Protein AF-A0A2K6TGP5-F1 (afdb_monomer_lite)

Radius of gyration: 26.01 Å; chains: 1; bounding box: 58×73×77 Å

Sequence (153 aa):
MTGVTVRAGVAADWVPPPLQQFPFCLMSVNITRIAIQALREECLSRECNRQQKVIPVVNSFYAATFLHLAHVWRTQQKTILDAGFVLKDLEVLAKKSPRRLLKTLELYLARVSKGQASLLGAQKCYGPEAPNSKDLTFTGVCDLQPQSSEGTG

InterPro domains:
  IPR006816 ELMO domain [PF04727] (20-87)
  IPR050868 Engulfment and cell motility domain-containing protein [PTHR12771] (18-101)

pLDDT: mean 78.48, std 22.17, range [31.58, 98.38]

Structure (mmCIF, N/CA/C/O backbone):
data_AF-A0A2K6TGP5-F1
#
_entry.id   AF-A0A2K6TGP5-F1
#
loop_
_atom_site.group_PDB
_atom_site.id
_atom_site.type_symbol
_atom_site.label_atom_id
_atom_site.label_alt_id
_atom_site.label_comp_id
_atom_site.label_asym_id
_atom_site.label_entity_id
_atom_site.label_seq_id
_atom_site.pdbx_PDB_ins_code
_atom_site.Cartn_x
_atom_site.Cartn_y
_atom_site.Cartn_z
_atom_site.occupancy
_atom_site.B_iso_or_equiv
_atom_site.auth_seq_id
_atom_site.auth_comp_id
_atom_site.auth_asym_id
_atom_site.auth_atom_id
_atom_site.pdbx_PDB_model_num
ATOM 1 N N . MET A 1 1 ? 44.586 10.976 -55.500 1.00 44.16 1 MET A N 1
ATOM 2 C CA . MET A 1 1 ? 43.230 10.413 -55.326 1.00 44.16 1 MET A CA 1
ATOM 3 C C . MET A 1 1 ? 43.308 9.277 -54.322 1.00 44.16 1 MET A C 1
ATOM 5 O O . MET A 1 1 ? 43.651 8.168 -54.695 1.00 44.16 1 MET A O 1
ATOM 9 N N . THR A 1 2 ? 43.031 9.553 -53.054 1.00 38.00 2 THR A N 1
ATOM 10 C CA . THR A 1 2 ? 42.769 8.523 -52.041 1.00 38.00 2 THR A CA 1
ATOM 11 C C . THR A 1 2 ? 41.597 9.035 -51.216 1.00 38.00 2 THR A C 1
ATOM 13 O O . THR A 1 2 ? 41.740 9.899 -50.357 1.00 38.00 2 THR A O 1
ATOM 16 N N . GLY A 1 3 ? 40.396 8.595 -51.594 1.00 41.47 3 GLY A N 1
ATOM 17 C CA . GLY A 1 3 ? 39.164 8.945 -50.901 1.00 41.47 3 GLY A CA 1
ATOM 18 C C . GLY A 1 3 ? 39.118 8.231 -49.558 1.00 41.47 3 GLY A C 1
ATOM 19 O O . GLY A 1 3 ? 39.033 7.006 -49.505 1.00 41.47 3 GLY A O 1
ATOM 20 N N . VAL A 1 4 ? 39.179 8.996 -48.471 1.00 44.81 4 VAL A N 1
ATOM 21 C CA . VAL A 1 4 ? 38.878 8.495 -47.131 1.00 44.81 4 VAL A CA 1
ATOM 22 C C . VAL A 1 4 ? 37.371 8.270 -47.070 1.00 44.81 4 VAL A C 1
ATOM 24 O O . VAL A 1 4 ? 36.585 9.213 -47.025 1.00 44.81 4 VAL A O 1
ATOM 27 N N . THR A 1 5 ? 36.963 7.004 -47.116 1.00 46.28 5 THR A N 1
ATOM 28 C CA . THR A 1 5 ? 35.572 6.615 -46.877 1.00 46.28 5 THR A CA 1
ATOM 29 C C . THR A 1 5 ? 35.297 6.760 -45.385 1.00 46.28 5 THR A C 1
ATOM 31 O O . THR A 1 5 ? 35.700 5.916 -44.585 1.00 46.28 5 THR A O 1
ATOM 34 N N . VAL A 1 6 ? 34.625 7.844 -44.998 1.00 48.44 6 VAL A N 1
ATOM 35 C CA . VAL A 1 6 ? 34.059 7.989 -43.655 1.00 48.44 6 VAL A CA 1
ATOM 36 C C . VAL A 1 6 ? 32.872 7.041 -43.573 1.00 48.44 6 VAL A C 1
ATOM 38 O O . VAL A 1 6 ? 31.815 7.279 -44.155 1.00 48.44 6 VAL A O 1
ATOM 41 N N . ARG A 1 7 ? 33.059 5.921 -42.875 1.00 46.53 7 ARG A N 1
ATOM 42 C CA . ARG A 1 7 ? 31.971 5.002 -42.557 1.00 46.53 7 ARG A CA 1
ATOM 43 C C . ARG A 1 7 ? 31.084 5.703 -41.527 1.00 46.53 7 ARG A C 1
ATOM 45 O O . ARG A 1 7 ? 31.414 5.731 -40.345 1.00 46.53 7 ARG A O 1
ATOM 52 N N . ALA A 1 8 ? 29.987 6.302 -41.984 1.00 50.06 8 ALA A N 1
ATOM 53 C CA . ALA A 1 8 ? 28.908 6.748 -41.115 1.00 50.06 8 ALA A CA 1
ATOM 54 C C . ALA A 1 8 ? 28.290 5.501 -40.465 1.00 50.06 8 ALA A C 1
ATOM 56 O O . ALA A 1 8 ? 27.429 4.836 -41.037 1.00 50.06 8 ALA A O 1
ATOM 57 N N . GLY A 1 9 ? 28.816 5.130 -39.297 1.00 47.72 9 GLY A N 1
ATOM 58 C CA . GLY A 1 9 ? 28.184 4.169 -38.409 1.00 47.72 9 GLY A CA 1
ATOM 59 C C . GLY A 1 9 ? 26.869 4.774 -37.951 1.00 47.72 9 GLY A C 1
ATOM 60 O O . GLY A 1 9 ? 26.856 5.708 -37.154 1.00 47.72 9 GLY A O 1
ATOM 61 N N . VAL A 1 10 ? 25.779 4.286 -38.531 1.00 54.41 10 VAL A N 1
ATOM 62 C CA . VAL A 1 10 ? 24.411 4.623 -38.154 1.00 54.41 10 VAL A CA 1
ATOM 63 C C . VAL A 1 10 ? 24.282 4.393 -36.651 1.00 54.41 10 VAL A C 1
ATOM 65 O O . VAL A 1 10 ? 24.542 3.290 -36.173 1.00 54.41 10 VAL A O 1
ATOM 68 N N . ALA A 1 11 ? 23.906 5.437 -35.913 1.00 50.31 11 ALA A N 1
ATOM 69 C CA . ALA A 1 11 ? 23.504 5.356 -34.516 1.00 50.31 11 ALA A CA 1
ATOM 70 C C . ALA A 1 11 ? 22.153 4.626 -34.422 1.00 50.31 11 ALA A C 1
ATOM 72 O O . ALA A 1 11 ? 21.124 5.221 -34.118 1.00 50.31 11 ALA A O 1
ATOM 73 N N . ALA A 1 12 ? 22.144 3.344 -34.773 1.00 56.53 12 ALA A N 1
ATOM 74 C CA . ALA A 1 12 ? 21.082 2.433 -34.408 1.00 56.53 12 ALA A CA 1
ATOM 75 C C . ALA A 1 12 ? 21.371 1.965 -32.976 1.00 56.53 12 ALA A C 1
ATOM 77 O O . ALA A 1 12 ? 22.481 1.532 -32.676 1.00 56.53 12 ALA A O 1
ATOM 78 N N . ASP A 1 13 ? 20.366 2.097 -32.114 1.00 56.62 13 ASP A N 1
ATOM 79 C CA . ASP A 1 13 ? 20.269 1.459 -30.797 1.00 56.62 13 ASP A CA 1
ATOM 80 C C . ASP A 1 13 ? 20.877 2.171 -29.576 1.00 56.62 13 ASP A C 1
ATOM 82 O O . ASP A 1 13 ? 21.208 1.525 -28.584 1.00 56.62 13 ASP A O 1
ATOM 86 N N . TRP A 1 14 ? 20.868 3.509 -29.527 1.00 56.38 14 TRP A N 1
ATOM 87 C CA . TRP A 1 14 ? 20.756 4.180 -28.217 1.00 56.38 14 TRP A CA 1
ATOM 88 C C . TRP A 1 14 ? 19.299 4.143 -27.732 1.00 56.38 14 TRP A C 1
ATOM 90 O O . TRP A 1 14 ? 18.645 5.173 -27.589 1.00 56.38 14 TRP A O 1
ATOM 100 N N . VAL A 1 15 ? 18.770 2.941 -27.486 1.00 61.84 15 VAL A N 1
ATOM 101 C CA . VAL A 1 15 ? 17.601 2.789 -26.615 1.00 61.84 15 VAL A CA 1
ATOM 102 C C . VAL A 1 15 ? 18.146 2.863 -25.190 1.00 61.84 15 VAL A C 1
ATOM 104 O O . VAL A 1 15 ? 18.857 1.943 -24.777 1.00 61.84 15 VAL A O 1
ATOM 107 N N . PRO A 1 16 ? 17.904 3.954 -24.437 1.00 63.75 16 PRO A N 1
ATOM 108 C CA . PRO A 1 16 ? 18.355 4.017 -23.057 1.00 63.75 16 PRO A CA 1
ATOM 109 C C . PRO A 1 16 ? 17.763 2.823 -22.296 1.00 63.75 16 PRO A C 1
ATOM 111 O O . PRO A 1 16 ? 16.597 2.479 -22.525 1.00 63.75 16 PRO A O 1
ATOM 114 N N . PRO A 1 17 ? 18.540 2.171 -21.412 1.00 65.44 17 PRO A N 1
ATOM 115 C CA . PRO A 1 17 ? 18.031 1.051 -20.637 1.00 65.44 17 PRO A CA 1
ATOM 116 C C . PRO A 1 17 ? 16.750 1.487 -19.913 1.00 65.44 17 PRO A C 1
ATOM 118 O O . PRO A 1 17 ? 16.696 2.618 -19.411 1.00 65.44 17 PRO A O 1
ATOM 121 N N . PRO A 1 18 ? 15.706 0.637 -19.879 1.00 64.31 18 PRO A N 1
ATOM 122 C CA . PRO A 1 18 ? 14.436 1.006 -19.279 1.00 64.31 18 PRO A CA 1
ATOM 123 C C . PRO A 1 18 ? 14.666 1.509 -17.857 1.00 64.31 18 PRO A C 1
ATOM 125 O O . PRO A 1 18 ? 15.301 0.845 -17.037 1.00 64.31 18 PRO A O 1
ATOM 128 N N . LEU A 1 19 ? 14.175 2.719 -17.583 1.00 74.75 19 LEU A N 1
ATOM 129 C CA . LEU A 1 19 ? 14.345 3.368 -16.292 1.00 74.75 19 LEU A CA 1
ATOM 130 C C . LEU A 1 19 ? 13.598 2.559 -15.227 1.00 74.75 19 LEU A C 1
ATOM 132 O O . LEU A 1 19 ? 12.398 2.728 -15.015 1.00 74.75 19 LEU A O 1
ATOM 136 N N . GLN A 1 20 ? 14.327 1.701 -14.518 1.00 81.75 20 GLN A N 1
ATOM 137 C CA . GLN A 1 20 ? 13.832 0.937 -13.374 1.00 81.75 20 GLN A CA 1
ATOM 138 C C . GLN A 1 20 ? 13.783 1.799 -12.097 1.00 81.75 20 GLN A C 1
ATOM 140 O O . GLN A 1 20 ? 14.021 1.330 -10.982 1.00 81.75 20 GLN A O 1
ATOM 145 N N . GLN A 1 21 ? 13.516 3.097 -12.240 1.00 86.44 21 GLN A N 1
ATOM 146 C CA . GLN A 1 21 ? 13.360 3.973 -11.089 1.00 86.44 21 GLN A CA 1
ATOM 147 C C . GLN A 1 21 ? 12.048 3.634 -10.390 1.00 86.44 21 GLN A C 1
ATOM 149 O O . GLN A 1 21 ? 11.005 3.507 -11.031 1.00 86.44 21 GLN A O 1
ATOM 154 N N . PHE A 1 22 ? 12.098 3.488 -9.068 1.00 90.44 22 PHE A N 1
ATOM 155 C CA . PHE A 1 22 ? 10.895 3.303 -8.270 1.00 90.44 22 PHE A CA 1
ATOM 156 C C . PHE A 1 22 ? 10.255 4.673 -7.996 1.00 90.44 22 PHE A C 1
ATOM 158 O O . PHE A 1 22 ? 10.856 5.485 -7.286 1.00 90.44 22 PHE A O 1
ATOM 165 N N . PRO A 1 23 ? 9.048 4.963 -8.516 1.00 92.94 23 PRO A N 1
ATOM 166 C CA . PRO A 1 23 ? 8.452 6.289 -8.403 1.00 92.94 23 PRO A CA 1
ATOM 167 C C . PRO A 1 23 ? 7.780 6.454 -7.030 1.00 92.94 23 PRO A C 1
ATOM 169 O O . PRO A 1 23 ? 6.560 6.372 -6.897 1.00 92.94 23 PRO A O 1
ATOM 172 N N . PHE A 1 24 ? 8.596 6.676 -5.995 1.00 93.94 24 PHE A N 1
ATOM 173 C CA . PHE A 1 24 ? 8.200 6.644 -4.580 1.00 93.94 24 PHE A CA 1
ATOM 174 C C . PHE A 1 24 ? 6.937 7.462 -4.269 1.00 93.94 24 PHE A C 1
ATOM 176 O O . PHE A 1 24 ? 5.991 6.931 -3.686 1.00 93.94 24 PHE A O 1
ATOM 183 N N . CYS A 1 25 ? 6.896 8.731 -4.688 1.00 95.62 25 CYS A N 1
ATOM 184 C CA . CYS A 1 25 ? 5.764 9.624 -4.420 1.00 95.62 25 CYS A CA 1
ATOM 185 C C . CYS A 1 25 ? 4.483 9.162 -5.133 1.00 95.62 25 CYS A C 1
ATOM 187 O O . CYS A 1 25 ? 3.434 9.019 -4.506 1.00 95.62 25 CYS A O 1
ATOM 189 N N . LEU A 1 26 ? 4.577 8.844 -6.428 1.00 95.00 26 LEU A N 1
ATOM 190 C CA . LEU A 1 26 ? 3.424 8.394 -7.209 1.00 95.00 26 LEU A CA 1
ATOM 191 C C . LEU A 1 26 ? 2.839 7.091 -6.646 1.00 95.00 26 LEU A C 1
ATOM 193 O O . LEU A 1 26 ? 1.622 6.935 -6.557 1.00 95.00 26 LEU A O 1
ATOM 197 N N . MET A 1 27 ? 3.695 6.165 -6.216 1.00 96.88 27 MET A N 1
ATOM 198 C CA . MET A 1 27 ? 3.260 4.916 -5.592 1.00 96.88 27 MET A CA 1
ATOM 199 C C . MET A 1 27 ? 2.632 5.142 -4.217 1.00 96.88 27 MET A C 1
ATOM 201 O O . MET A 1 27 ? 1.605 4.537 -3.921 1.00 96.88 27 MET A O 1
ATOM 205 N N . SER A 1 28 ? 3.189 6.047 -3.409 1.00 97.81 28 SER A N 1
ATOM 206 C CA . SER A 1 28 ? 2.615 6.454 -2.120 1.00 97.81 28 SER A CA 1
ATOM 207 C C . SER A 1 28 ? 1.171 6.940 -2.268 1.00 97.81 28 SER A C 1
ATOM 209 O O . SER A 1 28 ? 0.276 6.435 -1.588 1.00 97.81 28 SER A O 1
ATOM 211 N N . VAL A 1 29 ? 0.911 7.845 -3.217 1.00 98.06 29 VAL A N 1
ATOM 212 C CA . VAL A 1 29 ? -0.441 8.375 -3.468 1.00 98.06 29 VAL A CA 1
ATOM 213 C C . VAL A 1 29 ? -1.415 7.254 -3.848 1.00 98.06 29 VAL A C 1
ATOM 215 O O . VAL A 1 29 ? -2.526 7.186 -3.317 1.00 98.06 29 VAL A O 1
ATOM 218 N N . ASN A 1 30 ? -0.988 6.328 -4.710 1.00 97.75 30 ASN A N 1
ATOM 219 C CA . ASN A 1 30 ? -1.806 5.174 -5.089 1.00 97.75 30 ASN A CA 1
ATOM 220 C C . ASN A 1 30 ? -2.095 4.243 -3.902 1.00 97.75 30 ASN A C 1
ATOM 222 O O . ASN A 1 30 ? -3.219 3.767 -3.748 1.00 97.75 30 ASN A O 1
ATOM 226 N N . ILE A 1 31 ? -1.119 4.015 -3.025 1.00 98.06 31 ILE A N 1
ATOM 227 C CA . ILE A 1 31 ? -1.307 3.189 -1.828 1.00 98.06 31 ILE A CA 1
ATOM 228 C C . ILE A 1 31 ? -2.269 3.860 -0.847 1.00 98.06 31 ILE A C 1
ATOM 230 O O . ILE A 1 31 ? -3.135 3.185 -0.290 1.00 98.06 31 ILE A O 1
ATOM 234 N N . THR A 1 32 ? -2.186 5.180 -0.679 1.00 98.12 32 THR A N 1
ATOM 235 C CA . THR A 1 32 ? -3.149 5.942 0.127 1.00 98.12 32 THR A CA 1
ATOM 236 C C . THR A 1 32 ? -4.570 5.764 -0.408 1.00 98.12 32 THR A C 1
ATOM 238 O O . THR A 1 32 ? -5.487 5.488 0.367 1.00 98.12 32 THR A O 1
ATOM 241 N N . ARG A 1 33 ? -4.762 5.817 -1.735 1.00 98.06 33 ARG A N 1
ATOM 242 C CA . ARG A 1 33 ? -6.060 5.522 -2.364 1.00 98.06 33 ARG A CA 1
ATOM 243 C C . ARG A 1 33 ? -6.549 4.109 -2.028 1.00 98.06 33 ARG A C 1
ATOM 245 O O . ARG A 1 33 ? -7.696 3.963 -1.609 1.00 98.06 33 ARG A O 1
ATOM 252 N N . ILE A 1 34 ? -5.698 3.091 -2.170 1.00 98.12 34 ILE A N 1
ATOM 253 C CA . ILE A 1 34 ? -6.043 1.694 -1.847 1.00 98.12 34 ILE A CA 1
ATOM 254 C C . ILE A 1 34 ? -6.441 1.559 -0.369 1.00 98.12 34 ILE A C 1
ATOM 256 O O . ILE A 1 34 ? -7.435 0.903 -0.062 1.00 98.12 34 ILE A O 1
ATOM 260 N N . ALA A 1 35 ? -5.717 2.201 0.552 1.00 97.75 35 ALA A N 1
ATOM 261 C CA . ALA A 1 35 ? -6.026 2.167 1.982 1.00 97.75 35 ALA A CA 1
ATOM 262 C C . ALA A 1 35 ? -7.397 2.781 2.300 1.00 97.75 35 ALA A C 1
ATOM 264 O O . ALA A 1 35 ? -8.189 2.179 3.027 1.00 97.75 35 ALA A O 1
ATOM 265 N N . ILE A 1 36 ? -7.717 3.932 1.704 1.00 97.12 36 ILE A N 1
ATOM 266 C CA . ILE A 1 36 ? -9.028 4.574 1.860 1.00 97.12 36 ILE A CA 1
ATOM 267 C C . ILE A 1 36 ? -10.138 3.679 1.295 1.00 97.12 36 ILE A C 1
ATOM 269 O O . ILE A 1 36 ? -11.183 3.520 1.922 1.00 97.12 36 ILE A O 1
ATOM 273 N N . GLN A 1 37 ? -9.924 3.053 0.136 1.00 97.00 37 GLN A N 1
ATOM 274 C CA . GLN A 1 37 ? -10.899 2.123 -0.441 1.00 97.00 37 GLN A CA 1
ATOM 275 C C . GLN A 1 37 ? -11.111 0.891 0.438 1.00 97.00 37 GLN A C 1
ATOM 277 O O . GLN A 1 37 ? -12.251 0.500 0.666 1.00 97.00 37 GLN A O 1
ATOM 282 N N . ALA A 1 38 ? -10.043 0.324 0.997 1.00 96.88 38 ALA A N 1
ATOM 283 C CA . ALA A 1 38 ? -10.130 -0.809 1.910 1.00 96.88 38 ALA A CA 1
ATOM 284 C C . ALA A 1 38 ? -10.898 -0.476 3.206 1.00 96.88 38 ALA A C 1
ATOM 286 O O . ALA A 1 38 ? -11.563 -1.345 3.773 1.00 96.88 38 ALA A O 1
ATOM 287 N N . LEU A 1 39 ? -10.846 0.777 3.674 1.00 96.25 39 LEU A N 1
ATOM 288 C CA . LEU A 1 39 ? -11.693 1.255 4.775 1.00 96.25 39 LEU A CA 1
ATOM 289 C C . LEU A 1 39 ? -13.159 1.377 4.351 1.00 96.25 39 LEU A C 1
ATOM 291 O O . LEU A 1 39 ? -14.046 0.890 5.051 1.00 96.25 39 LEU A O 1
ATOM 295 N N . ARG A 1 40 ? -13.418 2.003 3.198 1.00 95.38 40 ARG A N 1
ATOM 296 C CA . ARG A 1 40 ? -14.783 2.215 2.684 1.00 95.38 40 ARG A CA 1
ATOM 297 C C . ARG A 1 40 ? -15.507 0.909 2.370 1.00 95.38 40 ARG A C 1
ATOM 299 O O . ARG A 1 40 ? -16.712 0.834 2.553 1.00 95.38 40 ARG A O 1
ATOM 306 N N . GLU A 1 41 ? -14.777 -0.107 1.926 1.00 94.56 41 GLU A N 1
ATOM 307 C CA . GLU A 1 41 ? -15.299 -1.453 1.653 1.00 94.56 41 GLU A CA 1
ATOM 308 C C . GLU A 1 41 ? -15.258 -2.374 2.884 1.00 94.56 41 GLU A C 1
ATOM 310 O O . GLU A 1 41 ? -15.412 -3.588 2.773 1.00 94.56 41 GLU A O 1
ATOM 315 N N . GLU A 1 42 ? -15.011 -1.806 4.067 1.00 93.38 42 GLU A N 1
ATOM 316 C CA . GLU A 1 42 ? -15.006 -2.458 5.380 1.00 93.38 42 GLU A CA 1
ATOM 317 C C . GLU A 1 42 ? -13.974 -3.576 5.597 1.00 93.38 42 GLU A C 1
ATOM 319 O O . GLU A 1 42 ? -13.840 -4.084 6.716 1.00 93.38 42 GLU A O 1
ATOM 324 N N . CYS A 1 43 ? -13.198 -3.961 4.583 1.00 91.81 43 CYS A N 1
ATOM 325 C CA . CYS A 1 43 ? -12.222 -5.038 4.714 1.00 91.81 43 CYS A CA 1
ATOM 326 C C . CYS A 1 43 ? -11.091 -4.672 5.689 1.00 91.81 43 CYS A C 1
ATOM 328 O O . CYS A 1 43 ? -10.688 -5.519 6.493 1.00 91.81 43 CYS A O 1
ATOM 330 N N . LEU A 1 44 ? -10.640 -3.411 5.700 1.00 95.81 44 LEU A N 1
ATOM 331 C CA . LEU A 1 44 ? -9.690 -2.902 6.694 1.00 95.81 44 LEU A CA 1
ATOM 332 C C . LEU A 1 44 ? -10.386 -2.471 7.994 1.00 95.81 44 LEU A C 1
ATOM 334 O O . LEU A 1 44 ? -9.831 -2.668 9.073 1.00 95.81 44 LEU A O 1
ATOM 338 N N . SER A 1 45 ? -11.624 -1.973 7.921 1.00 95.12 45 SER A N 1
ATOM 339 C CA . SER A 1 45 ? -12.401 -1.545 9.096 1.00 95.12 45 SER A CA 1
ATOM 340 C C . SER A 1 45 ? -12.608 -2.678 10.103 1.00 95.12 45 SER A C 1
ATOM 342 O O . SER A 1 45 ? -12.472 -2.472 11.307 1.00 95.12 45 SER A O 1
ATOM 344 N N . ARG A 1 46 ? -12.822 -3.915 9.632 1.00 94.12 46 ARG A N 1
ATOM 345 C CA . ARG A 1 46 ? -12.870 -5.113 10.494 1.00 94.12 46 ARG A CA 1
ATOM 346 C C . ARG A 1 46 ? -11.583 -5.325 11.292 1.00 94.12 46 ARG A C 1
ATOM 348 O O . ARG A 1 46 ? -11.627 -5.823 12.415 1.00 94.12 46 ARG A O 1
ATOM 355 N N . GLU A 1 47 ? -10.438 -4.980 10.717 1.00 94.56 47 GLU A N 1
ATOM 356 C CA . GLU A 1 47 ? -9.141 -5.111 11.375 1.00 94.56 47 GLU A CA 1
ATOM 357 C C . GLU A 1 47 ? -8.886 -3.970 12.364 1.00 94.56 47 GLU A C 1
ATOM 359 O O . GLU A 1 47 ? -8.441 -4.230 13.482 1.00 94.56 47 GLU A O 1
ATOM 364 N N . CYS A 1 48 ? -9.264 -2.737 12.009 1.00 96.31 48 CYS A N 1
ATOM 365 C CA . CYS A 1 48 ? -9.267 -1.602 12.935 1.00 96.31 48 CYS A CA 1
ATOM 366 C C . CYS A 1 48 ? -10.128 -1.893 14.172 1.00 96.31 48 CYS A C 1
ATOM 368 O O . CYS A 1 48 ? -9.672 -1.699 15.298 1.00 96.31 48 CYS A O 1
ATOM 370 N N . ASN A 1 49 ? -11.334 -2.430 13.969 1.00 95.81 49 ASN A N 1
ATOM 371 C CA . ASN A 1 49 ? -12.254 -2.793 15.046 1.00 95.81 49 ASN A CA 1
ATOM 372 C C . ASN A 1 49 ? -11.714 -3.947 15.893 1.00 95.81 49 ASN A C 1
ATOM 374 O O . ASN A 1 49 ? -11.830 -3.914 17.115 1.00 95.81 49 ASN A O 1
ATOM 378 N N . ARG A 1 50 ? -11.063 -4.947 15.284 1.00 93.44 50 ARG A N 1
ATOM 379 C CA . ARG A 1 50 ? -10.422 -6.026 16.048 1.00 93.44 50 ARG A CA 1
ATOM 380 C C . ARG A 1 50 ? -9.357 -5.496 17.007 1.00 93.44 50 ARG A C 1
ATOM 382 O O . ARG A 1 50 ? -9.253 -5.992 18.123 1.00 93.44 50 ARG A O 1
ATOM 389 N N . GLN A 1 51 ? -8.547 -4.539 16.561 1.00 93.19 51 GLN A N 1
ATOM 390 C CA . GLN A 1 51 ? -7.455 -3.983 17.364 1.00 93.19 51 GLN A CA 1
ATOM 391 C C . GLN A 1 51 ? -7.870 -2.770 18.208 1.00 93.19 51 GLN A C 1
ATOM 393 O O . GLN A 1 51 ? -7.044 -2.267 18.967 1.00 93.19 51 GLN A O 1
ATOM 398 N N . GLN A 1 52 ? -9.113 -2.291 18.062 1.00 95.12 52 GLN A N 1
ATOM 399 C CA . GLN A 1 52 ? -9.626 -1.053 18.668 1.00 95.12 52 GLN A CA 1
ATOM 400 C C . GLN A 1 52 ? -8.719 0.163 18.396 1.00 95.12 52 GLN A C 1
ATOM 402 O O . GLN A 1 52 ? -8.539 1.043 19.234 1.00 95.12 52 GLN A O 1
ATOM 407 N N . LYS A 1 53 ? -8.090 0.191 17.214 1.00 95.12 53 LYS A N 1
ATOM 408 C CA . LYS A 1 53 ? -7.089 1.187 16.813 1.00 95.12 53 LYS A CA 1
ATOM 409 C C . LYS A 1 53 ? -7.215 1.454 15.319 1.00 95.12 53 LYS A C 1
ATOM 411 O O . LYS A 1 53 ? -6.999 0.557 14.512 1.00 95.12 53 LYS A O 1
ATOM 416 N N . VAL A 1 54 ? -7.528 2.691 14.940 1.00 95.50 54 VAL A N 1
ATOM 417 C CA . VAL A 1 54 ? -7.672 3.064 13.521 1.00 95.50 54 VAL A CA 1
ATOM 418 C C . VAL A 1 54 ? -6.327 3.489 12.941 1.00 95.50 54 VAL A C 1
ATOM 420 O O . VAL A 1 54 ? -5.783 2.796 12.084 1.00 95.50 54 VAL A O 1
ATOM 423 N N . ILE A 1 55 ? -5.750 4.579 13.457 1.00 96.06 55 ILE A N 1
ATOM 424 C CA . ILE A 1 55 ? -4.531 5.190 12.903 1.00 96.06 55 ILE A CA 1
ATOM 425 C C . ILE A 1 55 ? -3.353 4.200 12.818 1.00 96.06 55 ILE A C 1
ATOM 427 O O . ILE A 1 55 ? -2.776 4.067 11.738 1.00 96.06 55 ILE A O 1
ATOM 431 N N . PRO A 1 56 ? -3.016 3.427 13.873 1.00 96.75 56 PRO A N 1
ATOM 432 C CA . PRO A 1 56 ? -1.911 2.470 13.795 1.00 96.75 56 PRO A CA 1
ATOM 433 C C . PRO A 1 56 ? -2.139 1.358 12.767 1.00 96.75 56 PRO A C 1
ATOM 435 O O . PRO A 1 56 ? -1.207 0.974 12.060 1.00 96.75 56 PRO A O 1
ATOM 438 N N . VAL A 1 57 ? -3.373 0.852 12.659 1.00 97.31 57 VAL A N 1
ATOM 439 C CA . VAL A 1 57 ? -3.719 -0.219 11.715 1.00 97.31 57 VAL A CA 1
ATOM 440 C C . VAL A 1 57 ? -3.640 0.285 10.280 1.00 97.31 57 VAL A C 1
ATOM 442 O O . VAL A 1 57 ? -3.048 -0.386 9.439 1.00 97.31 57 VAL A O 1
ATOM 445 N N . VAL A 1 58 ? -4.164 1.481 10.003 1.00 97.62 58 VAL A N 1
ATOM 446 C CA . VAL A 1 58 ? -4.108 2.094 8.669 1.00 97.62 58 VAL A CA 1
ATOM 447 C C . VAL A 1 58 ? -2.667 2.393 8.261 1.00 97.62 58 VAL A C 1
ATOM 449 O O . VAL A 1 58 ? -2.266 2.037 7.155 1.00 97.62 58 VAL A O 1
ATOM 452 N N . ASN A 1 59 ? -1.851 2.952 9.157 1.00 97.75 59 ASN A N 1
ATOM 453 C CA . ASN A 1 59 ? -0.439 3.228 8.875 1.00 97.75 59 ASN A CA 1
ATOM 454 C C . ASN A 1 59 ? 0.361 1.941 8.638 1.00 97.75 59 ASN A C 1
ATOM 456 O O . ASN A 1 59 ? 1.179 1.869 7.720 1.00 97.75 59 ASN A O 1
ATOM 460 N N . SER A 1 60 ? 0.094 0.898 9.428 1.00 97.75 60 SER A N 1
ATOM 461 C CA . SER A 1 60 ? 0.721 -0.413 9.235 1.00 97.75 60 SER A CA 1
ATOM 462 C C . SER A 1 60 ? 0.276 -1.048 7.921 1.00 97.75 60 SER A C 1
ATOM 464 O O . SER A 1 60 ? 1.083 -1.637 7.210 1.00 97.75 60 SER A O 1
ATOM 466 N N . PHE A 1 61 ? -0.993 -0.895 7.545 1.00 98.25 61 PHE A N 1
ATOM 467 C CA . PHE A 1 61 ? -1.509 -1.372 6.268 1.00 98.25 61 PHE A CA 1
ATOM 468 C C . PHE A 1 61 ? -0.867 -0.635 5.087 1.00 98.25 61 PHE A C 1
ATOM 470 O O . PHE A 1 61 ? -0.422 -1.281 4.138 1.00 98.25 61 PHE A O 1
ATOM 477 N N . TYR A 1 62 ? -0.744 0.693 5.169 1.00 98.38 62 TYR A N 1
ATOM 478 C CA . TYR A 1 62 ? -0.018 1.511 4.198 1.00 98.38 62 TYR A CA 1
ATOM 479 C C . TYR A 1 62 ? 1.424 1.008 4.036 1.00 98.38 62 TYR A C 1
ATOM 481 O O . TYR A 1 62 ? 1.839 0.665 2.929 1.00 98.38 62 TYR A O 1
ATOM 489 N N . ALA A 1 63 ? 2.164 0.858 5.140 1.00 98.12 63 ALA A N 1
ATOM 490 C CA . ALA A 1 63 ? 3.547 0.386 5.120 1.00 98.12 63 ALA A CA 1
ATOM 491 C C . ALA A 1 63 ? 3.677 -1.043 4.568 1.00 98.12 63 ALA A C 1
ATOM 493 O O . ALA A 1 63 ? 4.575 -1.322 3.775 1.00 98.12 63 ALA A O 1
ATOM 494 N N . ALA A 1 64 ? 2.766 -1.946 4.935 1.00 98.06 64 ALA A N 1
ATOM 495 C CA . ALA A 1 64 ? 2.744 -3.323 4.449 1.00 98.06 64 ALA A CA 1
ATOM 496 C C . ALA A 1 64 ? 2.492 -3.391 2.935 1.00 98.06 64 ALA A C 1
ATOM 498 O O . ALA A 1 64 ? 3.147 -4.155 2.222 1.00 98.06 64 ALA A O 1
ATOM 499 N N . THR A 1 65 ? 1.576 -2.558 2.438 1.00 98.19 65 THR A N 1
ATOM 500 C CA . THR A 1 65 ? 1.260 -2.434 1.008 1.00 98.19 65 THR A CA 1
ATOM 501 C C . THR A 1 65 ? 2.454 -1.877 0.242 1.00 98.19 65 THR A C 1
ATOM 503 O O . THR A 1 65 ? 2.848 -2.430 -0.785 1.00 98.19 65 THR A O 1
ATOM 506 N N . PHE A 1 66 ? 3.094 -0.843 0.788 1.00 97.81 66 PHE A N 1
ATOM 507 C CA . PHE A 1 66 ? 4.295 -0.239 0.221 1.00 97.81 66 PHE A CA 1
ATOM 508 C C . PHE A 1 66 ? 5.467 -1.219 0.165 1.00 97.81 66 PHE A C 1
ATOM 510 O O . PHE A 1 66 ? 6.137 -1.331 -0.860 1.00 97.81 66 PHE A O 1
ATOM 517 N N . LEU A 1 67 ? 5.690 -1.976 1.240 1.00 96.94 67 LEU A N 1
ATOM 518 C CA . LEU A 1 67 ? 6.718 -3.009 1.305 1.00 96.94 67 LEU A CA 1
ATOM 519 C C . LEU A 1 67 ? 6.491 -4.090 0.242 1.00 96.94 67 LEU A C 1
ATOM 521 O O . LEU A 1 67 ? 7.438 -4.475 -0.445 1.00 96.94 67 LEU A O 1
ATOM 525 N N . HIS A 1 68 ? 5.250 -4.563 0.087 1.00 97.44 68 HIS A N 1
ATOM 526 C CA . HIS A 1 68 ? 4.914 -5.558 -0.930 1.00 97.44 68 HIS A CA 1
ATOM 527 C C . HIS A 1 68 ? 5.174 -5.024 -2.341 1.00 97.44 68 HIS A C 1
ATOM 529 O O . HIS A 1 68 ? 5.830 -5.692 -3.140 1.00 97.44 68 HIS A O 1
ATOM 535 N N . LEU A 1 69 ? 4.731 -3.798 -2.620 1.00 97.56 69 LEU A N 1
ATOM 536 C CA . LEU A 1 69 ? 4.958 -3.138 -3.899 1.00 97.56 69 LEU A CA 1
ATOM 537 C C . LEU A 1 69 ? 6.450 -2.985 -4.205 1.00 97.56 69 LEU A C 1
ATOM 539 O O . LEU A 1 69 ? 6.900 -3.391 -5.271 1.00 97.56 69 LEU A O 1
ATOM 543 N N . ALA A 1 70 ? 7.230 -2.450 -3.266 1.00 95.44 70 ALA A N 1
ATOM 544 C CA . ALA A 1 70 ? 8.668 -2.263 -3.439 1.00 95.44 70 ALA A CA 1
ATOM 545 C C . ALA A 1 70 ? 9.410 -3.597 -3.613 1.00 95.44 70 ALA A C 1
ATOM 547 O O . ALA A 1 70 ? 10.421 -3.667 -4.315 1.00 95.44 70 ALA A O 1
ATOM 548 N N . HIS A 1 71 ? 8.923 -4.666 -2.979 1.00 95.69 71 HIS A N 1
ATOM 549 C CA . HIS A 1 71 ? 9.451 -6.008 -3.180 1.00 95.69 71 HIS A CA 1
ATOM 550 C C . HIS A 1 71 ? 9.168 -6.508 -4.599 1.00 95.69 71 HIS A C 1
ATOM 552 O O . HIS A 1 71 ? 10.116 -6.851 -5.299 1.00 95.69 71 HIS A O 1
ATOM 558 N N . VAL A 1 72 ? 7.906 -6.490 -5.043 1.00 96.19 72 VAL A N 1
ATOM 559 C CA . VAL A 1 72 ? 7.497 -6.902 -6.400 1.00 96.19 72 VAL A CA 1
ATOM 560 C C . VAL A 1 72 ? 8.229 -6.095 -7.468 1.00 96.19 72 VAL A C 1
ATOM 562 O O . VAL A 1 72 ? 8.738 -6.665 -8.430 1.00 96.19 72 VAL A O 1
ATOM 565 N N . TRP A 1 73 ? 8.333 -4.781 -7.274 1.00 95.19 73 TRP A N 1
ATOM 566 C CA . TRP A 1 73 ? 9.002 -3.889 -8.212 1.00 95.19 73 TRP A CA 1
ATOM 567 C C . TRP A 1 73 ? 10.461 -4.282 -8.436 1.00 95.19 73 TRP A C 1
ATOM 569 O O . TRP A 1 73 ? 10.925 -4.364 -9.573 1.00 95.19 73 TRP A O 1
ATOM 579 N N . ARG A 1 74 ? 11.183 -4.572 -7.346 1.00 93.00 74 ARG A N 1
ATOM 580 C CA . ARG A 1 74 ? 12.591 -4.971 -7.410 1.00 93.00 74 ARG A CA 1
ATOM 581 C C . ARG A 1 74 ? 12.778 -6.391 -7.934 1.00 93.00 74 ARG A C 1
ATOM 583 O O . ARG A 1 74 ? 13.636 -6.606 -8.785 1.00 93.00 74 ARG A O 1
ATOM 590 N N . THR A 1 75 ? 12.009 -7.360 -7.443 1.00 95.44 75 THR A N 1
ATOM 591 C CA . THR A 1 75 ? 12.215 -8.774 -7.798 1.00 95.44 75 THR A CA 1
ATOM 592 C C . THR A 1 75 ? 11.802 -9.090 -9.225 1.00 95.44 75 THR A C 1
ATOM 594 O O . THR A 1 75 ? 12.441 -9.917 -9.864 1.00 95.44 75 THR A O 1
ATOM 597 N N . GLN A 1 76 ? 10.775 -8.415 -9.739 1.00 94.56 76 GLN A N 1
ATOM 598 C CA . GLN A 1 76 ? 10.270 -8.629 -11.095 1.00 94.56 76 GLN A CA 1
ATOM 599 C C . GLN A 1 76 ? 10.763 -7.578 -12.093 1.00 94.56 76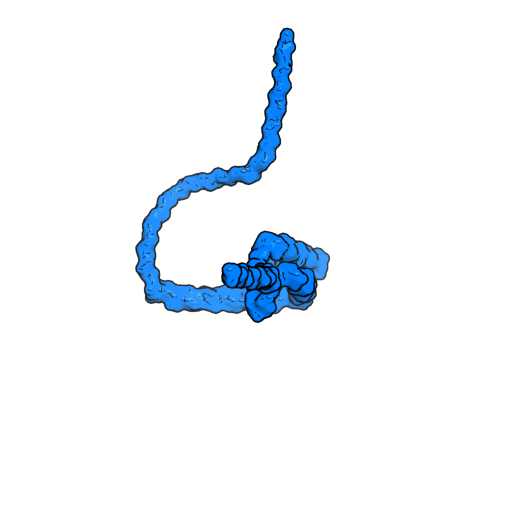 GLN A C 1
ATOM 601 O O . GLN A 1 76 ? 10.244 -7.522 -13.203 1.00 94.56 76 GLN A O 1
ATOM 606 N N . GLN A 1 77 ? 11.723 -6.736 -11.695 1.00 93.38 77 GLN A N 1
ATOM 607 C CA . GLN A 1 77 ? 12.326 -5.714 -12.552 1.00 93.38 77 GLN A CA 1
ATOM 608 C C . GLN A 1 77 ? 11.289 -4.803 -13.237 1.00 93.38 77 GLN A C 1
ATOM 610 O O . GLN A 1 77 ? 11.370 -4.525 -14.430 1.00 93.38 77 GLN A O 1
ATOM 615 N N . LYS A 1 78 ? 10.284 -4.357 -12.471 1.00 94.31 78 LYS A N 1
ATOM 616 C CA . LYS A 1 78 ? 9.172 -3.555 -12.998 1.00 94.31 78 LYS A CA 1
ATOM 617 C C . LYS A 1 78 ? 9.614 -2.151 -13.391 1.00 94.31 78 LYS A C 1
ATOM 619 O O . LYS A 1 78 ? 10.507 -1.559 -12.783 1.00 94.31 78 LYS A O 1
ATOM 624 N N . THR A 1 79 ? 8.915 -1.611 -14.377 1.00 94.31 79 THR A N 1
ATOM 625 C CA . THR A 1 79 ? 9.068 -0.250 -14.882 1.00 94.31 79 THR A CA 1
ATOM 626 C C . THR A 1 79 ? 7.775 0.540 -14.695 1.00 94.31 79 THR A C 1
ATOM 628 O O . THR A 1 79 ? 6.733 -0.003 -14.322 1.00 94.31 79 THR A O 1
ATOM 631 N N . ILE A 1 80 ? 7.812 1.840 -14.995 1.00 92.50 80 ILE A N 1
ATOM 632 C CA . ILE A 1 80 ? 6.612 2.687 -14.960 1.00 92.50 80 ILE A CA 1
ATOM 633 C C . ILE A 1 80 ? 5.493 2.186 -15.887 1.00 92.50 80 ILE A C 1
ATOM 635 O O . ILE A 1 80 ? 4.321 2.358 -15.563 1.00 92.50 80 ILE A O 1
ATOM 639 N N . LEU A 1 81 ? 5.834 1.516 -16.993 1.00 93.06 81 LEU A N 1
ATOM 640 C CA . LEU A 1 81 ? 4.854 0.955 -17.929 1.00 93.06 81 LEU A CA 1
ATOM 641 C C . LEU A 1 81 ? 4.052 -0.192 -17.297 1.00 93.06 81 LEU A C 1
ATOM 643 O O . LEU A 1 81 ? 2.884 -0.391 -17.622 1.00 93.06 81 LEU A O 1
ATOM 647 N N . ASP A 1 82 ? 4.648 -0.899 -16.337 1.00 94.88 82 ASP A N 1
ATOM 648 C CA . ASP A 1 82 ? 4.002 -1.991 -15.612 1.00 94.88 82 ASP A CA 1
ATOM 649 C C . ASP A 1 82 ? 3.112 -1.504 -14.460 1.00 94.88 82 ASP A C 1
ATOM 651 O O . ASP A 1 82 ? 2.345 -2.289 -13.895 1.00 94.88 82 ASP A O 1
ATOM 655 N N . ALA A 1 83 ? 3.208 -0.223 -14.081 1.00 94.44 83 ALA A N 1
ATOM 656 C CA . ALA A 1 83 ? 2.606 0.308 -12.860 1.00 94.44 83 ALA A CA 1
ATOM 657 C C . ALA A 1 83 ? 1.097 0.050 -12.779 1.00 94.44 83 ALA A C 1
ATOM 659 O O . ALA A 1 83 ? 0.605 -0.333 -11.720 1.00 94.44 83 ALA A O 1
ATOM 660 N N . GLY A 1 84 ? 0.368 0.199 -13.889 1.00 96.06 84 GLY A N 1
ATOM 661 C CA . GLY A 1 84 ? -1.078 -0.035 -13.921 1.00 96.06 84 GLY A CA 1
ATOM 662 C C . GLY A 1 84 ? -1.461 -1.467 -13.532 1.00 96.06 84 GLY A C 1
ATOM 663 O O . GLY A 1 84 ? -2.359 -1.667 -12.714 1.00 96.06 84 GLY A O 1
ATOM 664 N N . PHE A 1 85 ? -0.746 -2.464 -14.061 1.00 97.00 85 PHE A N 1
ATOM 665 C CA . PHE A 1 85 ? -0.983 -3.874 -13.739 1.00 97.00 85 PHE A CA 1
ATOM 666 C C . PHE A 1 85 ? -0.577 -4.193 -12.301 1.00 97.00 85 PHE A C 1
ATOM 668 O O . PHE A 1 85 ? -1.358 -4.776 -11.552 1.00 97.00 85 PHE A O 1
ATOM 675 N N . VAL A 1 86 ? 0.607 -3.733 -11.887 1.00 96.81 86 VAL A N 1
ATOM 676 C CA . VAL A 1 86 ? 1.125 -3.963 -10.533 1.00 96.81 86 VAL A CA 1
ATOM 677 C C . VAL A 1 86 ? 0.193 -3.368 -9.474 1.00 96.81 86 VAL A C 1
ATOM 679 O O . VAL A 1 86 ? -0.091 -4.019 -8.470 1.00 96.81 86 VAL A O 1
ATOM 682 N N . LEU A 1 87 ? -0.316 -2.153 -9.691 1.00 97.56 87 LEU A N 1
ATOM 683 C CA . LEU A 1 87 ? -1.242 -1.494 -8.768 1.00 97.56 87 LEU A CA 1
ATOM 684 C C . LEU A 1 87 ? -2.599 -2.200 -8.704 1.00 97.56 87 LEU A C 1
ATOM 686 O O . LEU A 1 87 ? -3.168 -2.308 -7.619 1.00 97.56 87 LEU A O 1
ATOM 690 N N . LYS A 1 88 ? -3.101 -2.719 -9.829 1.00 97.88 88 LYS A N 1
ATOM 691 C CA . LYS A 1 88 ? -4.356 -3.480 -9.862 1.00 97.88 88 LYS A CA 1
ATOM 692 C C . LYS A 1 88 ? -4.248 -4.777 -9.059 1.00 97.88 88 LYS A C 1
ATOM 694 O O . LYS A 1 88 ? -5.114 -5.059 -8.232 1.00 97.88 88 LYS A O 1
ATOM 699 N N . ASP A 1 89 ? -3.167 -5.528 -9.249 1.00 97.19 89 ASP A N 1
ATOM 700 C CA . ASP A 1 89 ? -2.910 -6.761 -8.497 1.00 97.19 89 ASP A CA 1
ATOM 701 C C . ASP A 1 89 ? -2.717 -6.476 -7.002 1.00 97.19 89 ASP A C 1
ATOM 703 O O . ASP A 1 89 ? -3.238 -7.196 -6.142 1.00 97.19 89 ASP A O 1
ATOM 707 N N . LEU A 1 90 ? -2.016 -5.385 -6.684 1.00 97.50 90 LEU A N 1
ATOM 708 C CA . LEU A 1 90 ? -1.811 -4.922 -5.317 1.00 97.50 90 LEU A CA 1
ATOM 709 C C . LEU A 1 90 ? -3.130 -4.538 -4.640 1.00 97.50 90 LEU A C 1
ATOM 711 O O . LEU A 1 90 ? -3.350 -4.931 -3.495 1.00 97.50 90 LEU A O 1
ATOM 715 N N . GLU A 1 91 ? -4.018 -3.817 -5.332 1.00 97.62 91 GLU A N 1
ATOM 716 C CA . GLU A 1 91 ? -5.344 -3.453 -4.822 1.00 97.62 91 GLU A CA 1
ATOM 717 C C . GLU A 1 91 ? -6.151 -4.712 -4.465 1.00 97.62 91 GLU A C 1
ATOM 719 O O . GLU A 1 91 ? -6.674 -4.826 -3.351 1.00 97.62 91 GLU A O 1
ATOM 724 N N . VAL A 1 92 ? -6.196 -5.697 -5.369 1.00 97.31 92 VAL A N 1
ATOM 725 C CA . VAL A 1 92 ? -6.889 -6.974 -5.135 1.00 97.31 92 VAL A CA 1
ATOM 726 C C . VAL A 1 92 ? -6.307 -7.700 -3.922 1.00 97.31 92 VAL A C 1
ATOM 728 O O . VAL A 1 92 ? -7.058 -8.141 -3.047 1.00 97.31 92 VAL A O 1
ATOM 731 N N . LEU A 1 93 ? -4.979 -7.812 -3.828 1.00 96.56 93 LEU A N 1
ATOM 732 C CA . LEU A 1 93 ? -4.305 -8.476 -2.711 1.00 96.56 93 LEU A CA 1
ATOM 733 C C . LEU A 1 93 ? -4.616 -7.801 -1.370 1.00 96.56 93 LEU A C 1
ATOM 735 O O . LEU A 1 93 ? -4.951 -8.481 -0.389 1.00 96.56 93 LEU A O 1
ATOM 739 N N . ALA A 1 94 ? -4.491 -6.475 -1.335 1.00 95.88 94 ALA A N 1
ATOM 740 C CA . ALA A 1 94 ? -4.617 -5.667 -0.133 1.00 95.88 94 ALA A CA 1
ATOM 741 C C . ALA A 1 94 ? -6.042 -5.737 0.437 1.00 95.88 94 ALA A C 1
ATOM 743 O O . ALA A 1 94 ? -6.216 -5.886 1.646 1.00 95.88 94 ALA A O 1
ATOM 744 N N . LYS A 1 95 ? -7.058 -5.740 -0.434 1.00 94.81 95 LYS A N 1
ATOM 745 C CA . LYS A 1 95 ? -8.475 -5.823 -0.042 1.00 94.81 95 LYS A CA 1
ATOM 746 C C . LYS A 1 95 ? -8.908 -7.244 0.305 1.00 94.81 95 LYS A C 1
ATOM 748 O O . LYS A 1 95 ? -9.659 -7.444 1.256 1.00 94.81 95 LYS A O 1
ATOM 753 N N . LYS A 1 96 ? -8.408 -8.250 -0.422 1.00 95.38 96 LYS A N 1
ATOM 754 C CA . LYS A 1 96 ? -8.749 -9.661 -0.180 1.00 95.38 96 LYS A CA 1
ATOM 755 C C . LYS A 1 96 ? -8.149 -10.192 1.119 1.00 95.38 96 LYS A C 1
ATOM 757 O O . LYS A 1 96 ? -8.739 -11.058 1.759 1.00 95.38 96 LYS A O 1
ATOM 762 N N . SER A 1 97 ? -6.960 -9.723 1.501 1.00 91.94 97 SER A N 1
ATOM 763 C CA . SER A 1 97 ? -6.218 -10.300 2.629 1.00 91.94 97 SER A CA 1
ATOM 764 C C . SER A 1 97 ? -5.426 -9.280 3.466 1.00 91.94 97 SER A C 1
ATOM 766 O O . SER A 1 97 ? -4.228 -9.476 3.694 1.00 91.94 97 SER A O 1
ATOM 768 N N . PRO A 1 98 ? -6.073 -8.233 4.021 1.00 94.12 98 PRO A N 1
ATOM 769 C CA . PRO A 1 98 ? -5.388 -7.176 4.777 1.00 94.12 98 PRO A CA 1
ATOM 770 C C . PRO A 1 98 ? -4.583 -7.726 5.965 1.00 94.12 98 PRO A C 1
ATOM 772 O O . PRO A 1 98 ? -3.449 -7.320 6.206 1.00 94.12 98 PRO A O 1
ATOM 775 N N . ARG A 1 99 ? -5.110 -8.747 6.653 1.00 94.56 99 ARG A N 1
ATOM 776 C CA . ARG A 1 99 ? -4.425 -9.434 7.764 1.00 94.56 99 ARG A CA 1
ATOM 777 C C . ARG A 1 99 ? -3.119 -10.103 7.358 1.00 94.56 99 ARG A C 1
ATOM 779 O O . ARG A 1 99 ? -2.145 -10.056 8.103 1.00 94.56 99 ARG A O 1
ATOM 786 N N . ARG A 1 100 ? -3.095 -10.754 6.192 1.00 95.31 100 ARG A N 1
ATOM 787 C CA . ARG A 1 100 ? -1.888 -11.420 5.683 1.00 95.31 100 ARG A CA 1
ATOM 788 C C . ARG A 1 100 ? -0.812 -10.386 5.373 1.00 95.31 100 ARG A C 1
ATOM 790 O O . ARG A 1 100 ? 0.360 -10.623 5.662 1.00 95.31 100 ARG A O 1
ATOM 797 N N . LEU A 1 101 ? -1.218 -9.249 4.816 1.00 96.00 101 LEU A N 1
ATOM 798 C CA . LEU A 1 101 ? -0.335 -8.128 4.532 1.00 96.00 101 LEU A CA 1
ATOM 799 C C . LEU A 1 101 ? 0.296 -7.584 5.824 1.00 96.00 101 LEU A C 1
ATOM 801 O O . LEU A 1 101 ? 1.519 -7.523 5.930 1.00 96.00 101 LEU A O 1
ATOM 805 N N . LEU A 1 102 ? -0.528 -7.304 6.840 1.00 96.81 102 LEU A N 1
ATOM 806 C CA . LEU A 1 102 ? -0.077 -6.834 8.155 1.00 96.81 102 LEU A CA 1
ATOM 807 C C . LEU A 1 102 ? 0.875 -7.828 8.830 1.00 96.81 102 LEU A C 1
ATOM 809 O O . LEU A 1 102 ? 1.961 -7.447 9.255 1.00 96.81 102 LEU A O 1
ATOM 813 N N . LYS A 1 103 ? 0.537 -9.122 8.830 1.00 96.50 103 LYS A N 1
ATOM 814 C CA . LYS A 1 103 ? 1.413 -10.171 9.376 1.00 96.50 103 LYS A CA 1
ATOM 815 C C . LYS A 1 103 ? 2.754 -10.250 8.640 1.00 96.50 103 LYS A C 1
ATOM 817 O O . LYS A 1 103 ? 3.787 -10.502 9.251 1.00 96.50 103 LYS A O 1
ATOM 822 N N . THR A 1 104 ? 2.756 -10.032 7.325 1.00 95.44 104 THR A N 1
ATOM 823 C CA . THR A 1 104 ? 3.995 -9.996 6.531 1.00 95.44 104 TH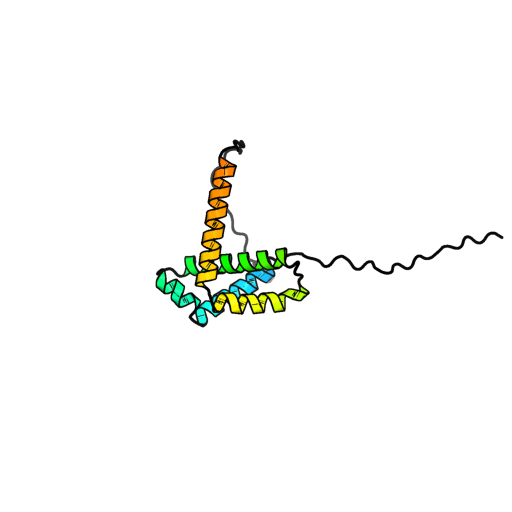R A CA 1
ATOM 824 C C . THR A 1 104 ? 4.885 -8.830 6.961 1.00 95.44 104 THR A C 1
ATOM 826 O O . THR A 1 104 ? 6.094 -9.014 7.105 1.00 95.44 104 THR A O 1
ATOM 829 N N . LEU A 1 105 ? 4.298 -7.657 7.219 1.00 96.69 105 LEU A N 1
ATOM 830 C CA . LEU A 1 105 ? 5.024 -6.505 7.750 1.00 96.69 105 LEU A CA 1
ATOM 831 C C . LEU A 1 105 ? 5.581 -6.779 9.151 1.00 96.69 105 LEU A C 1
ATOM 833 O O . LEU A 1 105 ? 6.758 -6.522 9.384 1.00 96.69 105 LEU A O 1
ATOM 837 N N . GLU A 1 106 ? 4.784 -7.343 10.060 1.00 95.88 106 GLU A N 1
ATOM 838 C CA . GLU A 1 106 ? 5.242 -7.718 11.408 1.00 95.88 106 GLU A CA 1
ATOM 839 C C . GLU A 1 106 ? 6.454 -8.659 11.349 1.00 95.88 106 GLU A C 1
ATOM 841 O O . GLU A 1 106 ? 7.465 -8.425 12.013 1.00 95.88 106 GLU A O 1
ATOM 846 N N . LEU A 1 107 ? 6.397 -9.690 10.499 1.00 95.88 107 LEU A N 1
ATOM 847 C CA . LEU A 1 107 ? 7.511 -10.618 10.291 1.00 95.88 107 LEU A CA 1
ATOM 848 C C . LEU A 1 107 ? 8.742 -9.920 9.705 1.00 95.88 107 LEU A C 1
ATOM 850 O O . LEU A 1 107 ? 9.865 -10.211 10.119 1.00 95.88 107 LEU A O 1
ATOM 854 N N . TYR A 1 108 ? 8.554 -9.008 8.750 1.00 95.06 108 TYR A N 1
ATOM 855 C CA . TYR A 1 108 ? 9.646 -8.224 8.180 1.00 95.06 108 TYR A CA 1
ATOM 856 C C . TYR A 1 108 ? 10.330 -7.367 9.251 1.00 95.06 108 TYR A C 1
ATOM 858 O O . TYR A 1 108 ? 11.547 -7.445 9.406 1.00 95.06 108 TYR A O 1
ATOM 866 N N . LEU A 1 109 ? 9.558 -6.622 10.044 1.00 94.31 109 LEU A N 1
ATOM 867 C CA . LEU A 1 109 ? 10.084 -5.779 11.118 1.00 94.31 109 LEU A CA 1
ATOM 868 C C . LEU A 1 109 ? 10.775 -6.603 12.210 1.00 94.31 109 LEU A C 1
ATOM 870 O O . LEU A 1 109 ? 11.854 -6.228 12.660 1.00 94.31 109 LEU A O 1
ATOM 874 N N . ALA A 1 110 ? 10.230 -7.764 12.580 1.00 94.75 110 ALA A N 1
ATOM 875 C CA . ALA A 1 110 ? 10.872 -8.669 13.533 1.00 94.75 110 ALA A CA 1
ATOM 876 C C . ALA A 1 110 ? 12.223 -9.198 13.017 1.00 94.75 110 ALA A C 1
ATOM 878 O O . ALA A 1 110 ? 13.178 -9.321 13.785 1.00 94.75 110 ALA A O 1
ATOM 879 N N . ARG A 1 111 ? 12.334 -9.495 11.714 1.00 92.19 111 ARG A N 1
ATOM 880 C CA . ARG A 1 111 ? 13.602 -9.903 11.084 1.00 92.19 111 ARG A CA 1
ATOM 881 C C . ARG A 1 111 ? 14.605 -8.759 11.047 1.00 92.19 111 ARG A C 1
ATOM 883 O O . ARG A 1 111 ? 15.767 -8.985 11.371 1.00 92.19 111 ARG A O 1
ATOM 890 N N . VAL A 1 112 ? 14.163 -7.555 10.686 1.00 89.56 112 VAL A N 1
ATOM 891 C CA . VAL A 1 112 ? 15.013 -6.358 10.680 1.00 89.56 112 VAL A CA 1
ATOM 892 C C . VAL A 1 112 ? 15.508 -6.052 12.090 1.00 89.56 112 VAL A C 1
ATOM 894 O O . VAL A 1 112 ? 16.701 -5.862 12.263 1.00 89.56 112 VAL A O 1
ATOM 897 N N . SER A 1 113 ? 14.648 -6.117 13.107 1.00 86.56 113 SER A N 1
ATOM 898 C CA . SER A 1 113 ? 15.030 -5.888 14.505 1.00 86.56 113 SER A CA 1
ATOM 899 C C . SER A 1 113 ? 16.049 -6.917 15.018 1.00 86.56 113 SER A C 1
ATOM 901 O O . SER A 1 113 ? 17.039 -6.539 15.639 1.00 86.56 113 SER A O 1
ATOM 903 N N . LYS A 1 114 ? 15.891 -8.209 14.689 1.00 80.12 114 LYS A N 1
ATOM 904 C CA . LYS A 1 114 ? 16.885 -9.252 15.017 1.00 80.12 114 LYS A CA 1
ATOM 905 C C . LYS A 1 114 ? 18.206 -9.072 14.261 1.00 80.12 114 LYS A C 1
ATOM 907 O O . LYS A 1 114 ? 19.272 -9.251 14.841 1.00 80.12 114 LYS A O 1
ATOM 912 N N . GLY A 1 115 ? 18.145 -8.703 12.981 1.00 64.12 115 GLY A N 1
ATOM 913 C CA . GLY A 1 115 ? 19.329 -8.398 12.171 1.00 64.12 115 GLY A CA 1
ATOM 914 C C . GLY A 1 115 ? 20.061 -7.146 12.655 1.00 64.12 115 GLY A C 1
ATOM 915 O O . GLY A 1 115 ? 21.286 -7.125 12.686 1.00 64.12 115 GLY A O 1
ATOM 916 N N . GLN A 1 116 ? 19.319 -6.138 13.117 1.00 57.00 116 GLN A N 1
ATOM 917 C CA . GLN A 1 116 ? 19.861 -4.941 13.752 1.00 57.00 116 GLN A CA 1
ATOM 918 C C . GLN A 1 116 ? 20.466 -5.252 15.120 1.00 57.00 116 GLN A C 1
ATOM 920 O O . GLN A 1 116 ? 21.546 -4.757 15.394 1.00 57.00 116 GLN A O 1
ATOM 925 N N . ALA A 1 117 ? 19.867 -6.123 15.938 1.00 54.41 117 ALA A N 1
ATOM 926 C CA . ALA A 1 117 ? 20.488 -6.595 17.180 1.00 54.41 117 ALA A CA 1
ATOM 927 C C . ALA A 1 117 ? 21.802 -7.362 16.924 1.00 54.41 117 ALA A C 1
ATOM 929 O O . ALA A 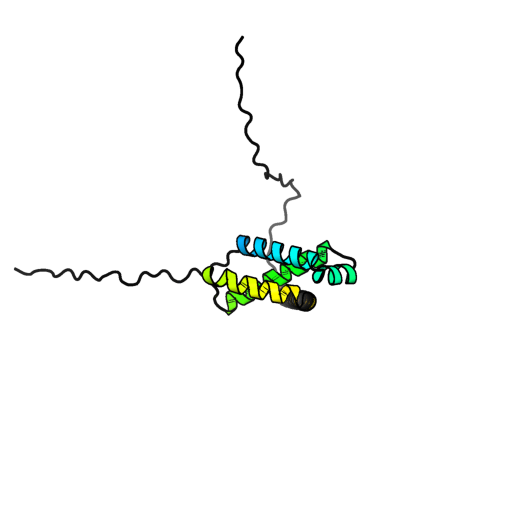1 117 ? 22.751 -7.228 17.691 1.00 54.41 117 ALA A O 1
ATOM 930 N N . SER A 1 118 ? 21.890 -8.110 15.816 1.00 52.16 118 SER A N 1
ATOM 931 C CA . SER A 1 118 ? 23.123 -8.792 15.397 1.00 52.16 118 SER A CA 1
ATOM 932 C C . SER A 1 118 ? 24.187 -7.848 14.814 1.00 52.16 118 SER A C 1
ATOM 934 O O . SER A 1 118 ? 25.370 -8.148 14.933 1.00 52.16 118 SER A O 1
ATOM 936 N N . LEU A 1 119 ? 23.796 -6.730 14.188 1.00 44.66 119 LEU A N 1
ATOM 937 C CA . LEU A 1 119 ? 24.711 -5.709 13.646 1.00 44.66 119 LEU A CA 1
ATOM 938 C C . LEU A 1 119 ? 25.151 -4.678 14.700 1.00 44.66 119 LEU A C 1
ATOM 940 O O . LEU A 1 119 ? 26.291 -4.224 14.685 1.00 44.66 119 LEU A O 1
ATOM 944 N N . LEU A 1 120 ? 24.281 -4.344 15.656 1.00 46.81 120 LEU A N 1
ATOM 945 C CA . LEU A 1 120 ? 24.567 -3.429 16.770 1.00 46.81 120 LEU A CA 1
ATOM 946 C C . LEU A 1 120 ? 25.481 -4.055 17.838 1.00 46.81 120 LEU A C 1
ATOM 948 O O . LEU A 1 120 ? 26.000 -3.335 18.686 1.00 46.81 120 LEU A O 1
ATOM 952 N N . GLY A 1 121 ? 25.737 -5.367 17.776 1.00 44.66 121 GLY A N 1
ATOM 953 C CA . GLY A 1 121 ? 26.716 -6.052 18.628 1.00 44.66 121 GLY A CA 1
ATOM 954 C C . GLY A 1 121 ? 28.186 -5.750 18.299 1.00 44.66 121 GLY A C 1
ATOM 955 O O . GLY A 1 121 ? 29.060 -6.148 19.063 1.00 44.66 121 GLY A O 1
ATOM 956 N N . ALA A 1 122 ? 28.485 -5.050 17.196 1.00 46.47 122 ALA A N 1
ATOM 957 C CA . ALA A 1 122 ? 29.863 -4.783 16.767 1.00 46.47 122 ALA A CA 1
ATOM 958 C C . ALA A 1 122 ? 30.072 -3.404 16.114 1.00 46.47 122 ALA A C 1
ATOM 960 O O . ALA A 1 122 ? 30.966 -3.243 15.287 1.00 46.47 122 ALA A O 1
ATOM 961 N N . GLN A 1 123 ? 29.286 -2.387 16.486 1.00 43.09 123 GLN A N 1
ATOM 962 C CA . GLN A 1 123 ? 29.480 -1.036 15.954 1.00 43.09 123 GLN A 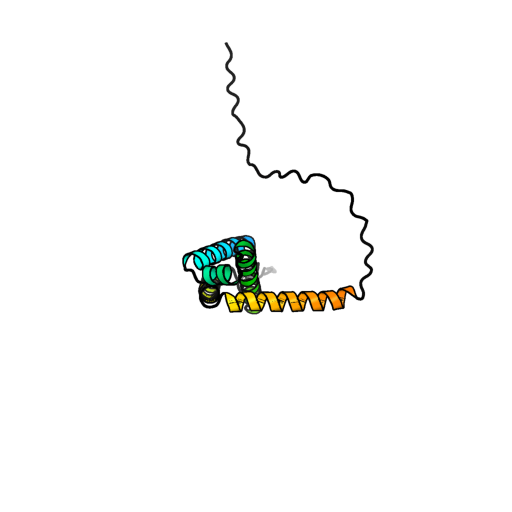CA 1
ATOM 963 C C . GLN A 1 123 ? 29.463 0.026 17.061 1.00 43.09 123 GLN A C 1
ATOM 965 O O . GLN A 1 123 ? 28.463 0.692 17.309 1.00 43.09 123 GLN A O 1
ATOM 970 N N . LYS A 1 124 ? 30.624 0.223 17.705 1.00 47.16 124 LYS A N 1
ATOM 971 C CA . LYS A 1 124 ? 30.976 1.528 18.283 1.00 47.16 124 LYS A CA 1
ATOM 972 C C . LYS A 1 124 ? 31.299 2.467 17.119 1.00 47.16 124 LYS A C 1
ATOM 974 O O . LYS A 1 124 ? 32.428 2.497 16.641 1.00 47.16 124 LYS A O 1
ATOM 979 N N . CYS A 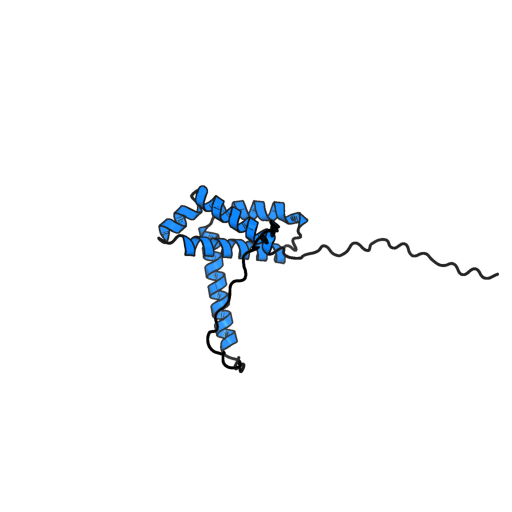1 125 ? 30.313 3.230 16.665 1.00 31.58 125 CYS A N 1
ATOM 980 C CA . CYS A 1 125 ? 30.571 4.446 15.905 1.00 31.58 125 CYS A CA 1
ATOM 981 C C . CYS A 1 125 ? 30.348 5.631 16.838 1.00 31.58 125 CYS A C 1
ATOM 983 O O . CYS A 1 125 ? 29.248 5.833 17.345 1.00 31.58 125 CYS A O 1
ATOM 985 N N . TYR A 1 126 ? 31.420 6.384 17.077 1.00 40.62 126 TYR A N 1
ATOM 986 C CA . TYR A 1 126 ? 31.360 7.705 17.682 1.00 40.62 126 TYR A CA 1
ATOM 987 C C . TYR A 1 126 ? 30.462 8.592 16.811 1.00 40.62 126 TYR A C 1
ATOM 989 O O . TYR A 1 126 ? 30.822 8.920 15.682 1.00 40.62 126 TYR A O 1
ATOM 997 N N . GLY A 1 127 ? 29.276 8.931 17.312 1.00 43.38 127 GLY A N 1
ATOM 998 C CA . GLY A 1 127 ? 28.466 10.025 16.786 1.00 43.38 127 GLY A CA 1
ATOM 999 C C . GLY A 1 127 ? 28.777 11.296 17.582 1.00 43.38 127 GLY A C 1
ATOM 1000 O O . GLY A 1 127 ? 28.931 11.189 18.800 1.00 43.38 127 GLY A O 1
ATOM 1001 N N . PRO A 1 128 ? 28.889 12.479 16.953 1.00 47.09 128 PRO A N 1
ATOM 1002 C CA . PRO A 1 128 ? 28.955 13.735 17.690 1.00 47.09 128 PRO A CA 1
ATOM 1003 C C . PRO A 1 128 ? 27.667 13.902 18.499 1.00 47.09 128 PRO A C 1
ATOM 1005 O O . PRO A 1 128 ? 26.580 13.621 17.989 1.00 47.09 128 PRO A O 1
ATOM 1008 N N . GLU A 1 129 ? 27.796 14.332 19.752 1.00 44.78 129 GLU A N 1
ATOM 1009 C CA . GLU A 1 129 ? 26.655 14.597 20.624 1.00 44.78 129 GLU A CA 1
ATOM 1010 C C . GLU A 1 129 ? 25.635 15.527 19.952 1.00 44.78 129 GLU A C 1
ATOM 1012 O O . GLU A 1 129 ? 25.989 16.500 19.282 1.00 44.78 129 GLU A O 1
ATOM 1017 N N . ALA A 1 130 ? 24.352 15.204 20.120 1.00 43.81 130 ALA A N 1
ATOM 1018 C CA . ALA A 1 130 ? 23.252 15.982 19.574 1.00 43.81 130 ALA A CA 1
ATOM 1019 C C . ALA A 1 130 ? 23.232 17.396 20.190 1.00 43.81 130 ALA A C 1
ATOM 1021 O O . ALA A 1 130 ? 23.172 17.515 21.417 1.00 43.81 130 ALA A O 1
ATOM 1022 N N . PRO A 1 131 ? 23.214 18.480 19.390 1.00 43.28 131 PRO A N 1
ATOM 1023 C CA . PRO A 1 131 ? 22.908 19.794 19.919 1.00 43.28 131 PRO A CA 1
ATOM 1024 C C . PRO A 1 131 ? 21.417 19.878 20.250 1.00 43.28 131 PRO A C 1
ATOM 1026 O O . PRO A 1 131 ? 20.558 19.405 19.506 1.00 43.28 131 PRO A O 1
ATOM 1029 N N . ASN A 1 132 ? 21.157 20.511 21.386 1.00 47.81 132 ASN A N 1
ATOM 1030 C CA . ASN A 1 132 ? 19.860 20.776 21.992 1.00 47.81 132 ASN A CA 1
ATOM 1031 C C . ASN A 1 132 ? 18.782 21.265 21.004 1.00 47.81 132 ASN A C 1
ATOM 1033 O O . ASN A 1 132 ? 19.066 22.040 20.089 1.00 47.81 132 ASN A O 1
ATOM 1037 N N . SER A 1 133 ? 17.543 20.841 21.271 1.00 55.66 133 SER A N 1
ATOM 1038 C CA . SER A 1 133 ? 16.303 21.204 20.575 1.00 55.66 133 SER A CA 1
ATOM 1039 C C . SER A 1 133 ? 16.267 22.677 20.153 1.00 55.66 133 SER A C 1
ATOM 1041 O O . SER A 1 133 ? 16.189 23.568 20.998 1.00 55.66 133 SER A O 1
ATOM 1043 N N . LYS A 1 134 ? 16.279 22.933 18.843 1.00 52.94 134 LYS A N 1
ATOM 1044 C CA . LYS A 1 134 ? 15.878 24.214 18.254 1.00 52.94 134 LYS A CA 1
ATOM 1045 C C . LYS A 1 134 ? 14.685 23.966 17.341 1.00 52.94 134 LYS A C 1
ATOM 1047 O O . LYS A 1 134 ? 14.708 23.025 16.550 1.00 52.94 134 LYS A O 1
ATOM 1052 N N . ASP A 1 135 ? 13.668 24.805 17.516 1.00 56.16 135 ASP A N 1
ATOM 1053 C CA . ASP A 1 135 ? 12.415 24.839 16.763 1.00 56.16 135 ASP A CA 1
ATOM 1054 C C . ASP A 1 135 ? 12.618 24.581 15.268 1.00 56.16 135 ASP A C 1
ATOM 1056 O O . ASP A 1 135 ? 13.379 25.271 14.586 1.00 56.16 135 ASP A O 1
ATOM 1060 N N . LEU A 1 136 ? 11.900 23.586 14.755 1.00 58.19 136 LEU A N 1
ATOM 1061 C CA . LEU A 1 136 ? 11.775 23.339 13.326 1.00 58.19 136 LEU A CA 1
ATOM 1062 C C . LEU A 1 136 ? 10.638 24.220 12.802 1.00 58.19 136 LEU A C 1
ATOM 1064 O O . LEU A 1 136 ? 9.469 23.848 12.878 1.00 58.19 136 LEU A O 1
ATOM 1068 N N . THR A 1 137 ? 10.974 25.395 12.272 1.00 61.09 137 THR A N 1
ATOM 1069 C CA . THR A 1 137 ? 10.004 26.267 11.601 1.00 61.09 137 THR A CA 1
ATOM 1070 C C . THR A 1 137 ? 9.503 25.590 10.321 1.00 61.09 137 THR A C 1
ATOM 1072 O O . THR A 1 137 ? 10.241 25.426 9.351 1.00 61.09 137 THR A O 1
ATOM 1075 N N . PHE A 1 138 ? 8.236 25.173 10.329 1.00 61.81 138 PHE A N 1
ATOM 1076 C CA . PHE A 1 138 ? 7.522 24.598 9.189 1.00 61.81 138 PHE A CA 1
ATOM 1077 C C . PHE A 1 138 ? 7.240 25.689 8.142 1.00 61.81 138 PHE A C 1
ATOM 1079 O O . PHE A 1 138 ? 6.371 26.531 8.338 1.00 61.81 138 PHE A O 1
ATOM 1086 N N . THR A 1 139 ? 7.963 25.685 7.020 1.00 59.00 139 THR A N 1
ATOM 1087 C CA . THR A 1 139 ? 7.848 26.678 5.925 1.00 59.00 139 THR A CA 1
ATOM 1088 C C . THR A 1 139 ? 6.753 26.348 4.900 1.00 59.00 139 THR A C 1
ATOM 1090 O O . THR A 1 139 ? 6.782 26.812 3.762 1.00 59.00 139 THR A O 1
ATOM 1093 N N . GLY A 1 140 ? 5.784 25.510 5.271 1.00 62.72 140 GLY A N 1
ATOM 1094 C CA . GLY A 1 140 ? 4.781 24.983 4.353 1.00 62.72 140 GLY A CA 1
ATOM 1095 C C . GLY A 1 140 ? 3.546 25.864 4.196 1.00 62.72 140 GLY A C 1
ATOM 1096 O O . GLY A 1 140 ? 2.473 25.417 4.583 1.00 62.72 140 GLY A O 1
ATOM 1097 N N . VAL A 1 141 ? 3.666 27.056 3.600 1.00 53.69 141 VAL A N 1
ATOM 1098 C CA . VAL A 1 141 ? 2.526 27.784 3.007 1.00 53.69 141 VAL A CA 1
ATOM 1099 C C . VAL A 1 141 ? 3.019 28.584 1.793 1.00 53.69 141 VAL A C 1
ATOM 1101 O O . VAL A 1 141 ? 3.929 29.400 1.906 1.00 53.69 141 VAL A O 1
ATOM 1104 N N . CYS A 1 142 ? 2.436 28.352 0.612 1.00 53.84 142 CYS A N 1
ATOM 1105 C CA . CYS A 1 142 ? 2.510 29.325 -0.478 1.00 53.84 142 CYS A CA 1
ATOM 1106 C C . CYS A 1 142 ? 1.628 30.513 -0.088 1.00 53.84 142 CYS A C 1
ATOM 1108 O O . CYS A 1 142 ? 0.443 30.532 -0.419 1.00 53.84 142 CYS A O 1
ATOM 1110 N N . ASP A 1 143 ? 2.183 31.475 0.640 1.00 56.91 143 ASP A N 1
ATOM 1111 C CA . ASP A 1 143 ? 1.495 32.737 0.876 1.00 56.91 143 ASP A CA 1
ATOM 1112 C C . ASP A 1 143 ? 1.411 33.494 -0.457 1.00 56.91 143 ASP A C 1
ATOM 1114 O O . ASP A 1 143 ? 2.421 33.876 -1.054 1.00 56.91 143 ASP A O 1
ATOM 1118 N N . LEU A 1 144 ? 0.190 33.662 -0.969 1.00 54.44 144 LEU A N 1
ATOM 1119 C CA . LEU A 1 144 ? -0.083 34.546 -2.100 1.00 54.44 144 LEU A CA 1
ATOM 1120 C C . LEU A 1 144 ? 0.287 35.975 -1.679 1.00 54.44 144 LEU A C 1
ATOM 1122 O O . LEU A 1 144 ? -0.290 36.500 -0.727 1.00 54.44 144 LEU A O 1
ATOM 1126 N N . GLN A 1 145 ? 1.244 36.604 -2.372 1.00 54.38 145 GLN A N 1
ATOM 1127 C CA . GLN A 1 145 ? 1.617 37.991 -2.085 1.00 54.38 145 GLN A CA 1
ATOM 1128 C C . GLN A 1 145 ? 0.399 38.923 -2.235 1.00 54.38 145 GLN A C 1
ATOM 1130 O O . GLN A 1 145 ? -0.252 38.900 -3.286 1.00 54.38 145 GLN A O 1
ATOM 1135 N N . PRO A 1 146 ? 0.100 39.780 -1.241 1.00 48.91 146 PRO A N 1
ATOM 1136 C CA . PRO A 1 146 ? -0.894 40.831 -1.399 1.00 48.91 146 PRO A CA 1
ATOM 1137 C C . PRO A 1 146 ? -0.410 41.857 -2.430 1.00 48.91 146 PRO A C 1
ATOM 1139 O O . PRO A 1 146 ? 0.663 42.439 -2.277 1.00 48.91 146 PRO A O 1
ATOM 1142 N N . GLN A 1 147 ? -1.206 42.085 -3.475 1.00 46.66 147 GLN A N 1
ATOM 1143 C CA . GLN A 1 147 ? -1.013 43.198 -4.405 1.00 46.66 147 GLN A CA 1
ATOM 1144 C C . GLN A 1 147 ? -1.200 44.515 -3.641 1.00 46.66 147 GLN A C 1
ATOM 1146 O O . GLN A 1 147 ? -2.267 44.757 -3.074 1.00 46.66 147 GLN A O 1
ATOM 1151 N N . SER A 1 148 ? -0.174 45.364 -3.617 1.00 43.16 148 SER A N 1
ATOM 1152 C CA . SER A 1 148 ? -0.270 46.717 -3.073 1.00 43.16 148 SER A CA 1
ATOM 1153 C C . SER A 1 148 ? -1.044 47.605 -4.047 1.00 43.16 148 SER A C 1
ATOM 1155 O O . SER A 1 148 ? -0.520 48.001 -5.086 1.00 43.16 148 SER A O 1
ATOM 1157 N N . SER A 1 149 ? -2.293 47.931 -3.723 1.00 46.75 149 SER A N 1
ATOM 1158 C CA . SER A 1 149 ? -2.989 49.058 -4.342 1.00 46.75 149 SER A CA 1
ATOM 1159 C C . SER A 1 149 ? -2.507 50.353 -3.681 1.00 46.75 149 SER A C 1
ATOM 1161 O O . SER A 1 149 ? -2.932 50.675 -2.570 1.00 46.75 149 SER A O 1
ATOM 1163 N N . GLU A 1 150 ? -1.612 51.084 -4.345 1.00 46.09 150 GLU A N 1
ATOM 1164 C CA . GLU A 1 150 ? -1.332 52.485 -4.020 1.00 46.09 150 GLU A CA 1
ATOM 1165 C C . GLU A 1 150 ? -2.564 53.327 -4.375 1.00 46.09 150 GLU A C 1
ATOM 1167 O O . GLU A 1 150 ? -2.903 53.508 -5.543 1.00 46.09 150 GLU A O 1
ATOM 1172 N N . GLY A 1 151 ? -3.257 53.817 -3.349 1.00 44.81 151 GLY A N 1
ATOM 1173 C CA . GLY A 1 151 ? -4.148 54.962 -3.473 1.00 44.81 151 GLY A CA 1
ATOM 1174 C C . GLY A 1 151 ? -3.347 56.226 -3.185 1.00 44.81 151 GLY A C 1
ATOM 1175 O O . GLY A 1 151 ? -2.989 56.472 -2.035 1.00 44.81 151 GLY A O 1
ATOM 1176 N N . THR A 1 152 ? -3.057 57.015 -4.216 1.00 47.66 152 THR A N 1
ATOM 1177 C CA . THR A 1 152 ? -2.620 58.408 -4.061 1.00 47.66 152 THR A CA 1
ATOM 1178 C C . THR A 1 152 ? -3.863 59.294 -4.079 1.00 47.66 152 THR A C 1
ATOM 1180 O O . THR A 1 152 ? -4.742 59.098 -4.922 1.00 47.66 152 THR A O 1
ATOM 1183 N N . GLY A 1 153 ? -3.956 60.185 -3.088 1.00 39.16 153 GLY A N 1
ATOM 1184 C CA . GLY A 1 153 ? -4.998 61.210 -2.992 1.00 39.16 153 GLY A CA 1
ATOM 1185 C C . GLY A 1 153 ? -4.821 62.369 -3.960 1.00 39.16 153 GLY A C 1
ATOM 1186 O O . GLY A 1 153 ? -3.903 62.318 -4.808 1.00 39.16 153 GLY A O 1
#

Foldseek 3Di:
DDDDPPPPPPPPDPPPDAPLDDPVVVVLVLLLVLLVVLVVVCLQVVVCVVVVHDVVSSVLLSVLLVVVLVVCSVVVVDHPVCCVVSSVVSSCCCNVCVPVSSVVSVVVVVVVVVVVVVVVVPDPDDDPDDPDDDDDPDPPDPPDDDDDDDDDD

Seco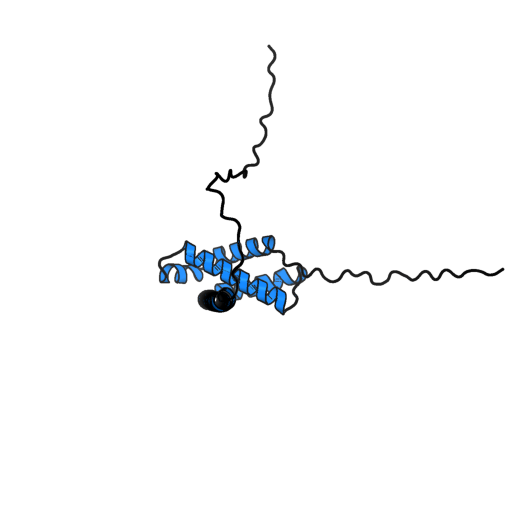ndary structure (DSSP, 8-state):
---------------PPP-----HHHHHHHHHHHHHHHHHTSTTHHHHHHHT-SHHHHHHHHHHHHHHHHHHHHHTT--GGGHHHHHHHHHHHHHH-HHHHHHHHHHHHHHHHHHHHHHGGG----PPPPP------------PPPP------

Organism: Saimiri boliviensis boliviensis (NCBI:txid39432)